Protein AF-A0A3B3ZE41-F1 (afdb_monomer)

Secondary structure (DSSP, 8-state):
-HHHHHHHHHHHHHHHHHHS--S--TTBPPPEE-SSTTEEEEEETTTTEEEEEEEEEEETTTEEEEEEEEEETTEEEEEEEEEESSSS--HHHHHHHHHHHHHTT--GGG---PPP-SS--EEEE---

Solvent-accessible surface area (backbone atoms only — not comparable to full-atom values): 7440 Å² total; per-residue (Å²): 126,70,68,60,55,54,53,52,51,51,52,51,52,54,51,51,64,74,64,60,64,95,57,84,61,90,55,46,57,75,70,38,80,52,96,50,87,59,32,33,40,34,48,33,62,84,76,61,30,41,33,47,35,30,55,78,45,72,45,92,89,49,34,37,35,36,43,27,44,36,38,43,97,89,44,76,46,68,34,48,34,45,37,31,72,42,50,64,69,52,69,68,57,52,50,51,50,51,52,54,38,46,77,67,71,44,57,74,91,65,68,53,83,67,76,65,75,85,75,54,31,65,27,64,35,75,83,135

Sequence (128 aa):
MENMLLRMLGVLLCALAACAEIAPAADFDLAKKTDTPGRFIFHSHVWNDDNDMRIVEVVYDNYALAHTIKTKNGVQLVLNKLYSRTTQASNDLQQKFRQFSLDTGVLAENILILPPNGKTNVFTLSYY

Organism: NCBI:txid409849

Radius of gyration: 15.44 Å; Cα contacts (8 Å, |Δi|>4): 192; chains: 1; bounding box: 42×33×39 Å

Structure (mmCIF, N/CA/C/O backbone):
data_AF-A0A3B3ZE41-F1
#
_entry.id   AF-A0A3B3ZE41-F1
#
loop_
_atom_site.group_PDB
_atom_site.id
_atom_site.type_symbol
_atom_site.label_atom_id
_atom_site.label_alt_id
_atom_site.label_comp_id
_atom_site.label_asym_id
_atom_site.label_entity_id
_atom_site.label_seq_id
_atom_site.pdbx_PDB_ins_code
_atom_site.Cartn_x
_atom_site.Cartn_y
_atom_site.Cartn_z
_atom_site.occupancy
_atom_site.B_iso_or_equiv
_atom_site.auth_seq_id
_atom_site.auth_comp_id
_atom_site.auth_asym_id
_atom_site.auth_atom_id
_atom_site.pdbx_PDB_model_num
ATOM 1 N N . MET A 1 1 ? 28.895 5.222 23.308 1.00 47.97 1 MET A N 1
ATOM 2 C CA . MET A 1 1 ? 27.922 6.324 23.505 1.00 47.97 1 MET A CA 1
ATOM 3 C C . MET A 1 1 ? 27.549 7.030 22.191 1.00 47.97 1 MET A C 1
ATOM 5 O O . MET A 1 1 ? 26.591 7.789 22.175 1.00 47.97 1 MET A O 1
ATOM 9 N N . GLU A 1 2 ? 28.221 6.721 21.074 1.00 55.03 2 GLU A N 1
ATOM 10 C CA . GLU A 1 2 ? 28.009 7.352 19.757 1.00 55.03 2 GLU A CA 1
ATOM 11 C C . GLU A 1 2 ? 26.771 6.826 18.990 1.00 55.03 2 GLU A C 1
ATOM 13 O O . GLU A 1 2 ? 26.148 7.571 18.239 1.00 55.03 2 GLU A O 1
ATOM 18 N N . ASN A 1 3 ? 26.308 5.596 19.261 1.00 55.88 3 ASN A N 1
ATOM 19 C C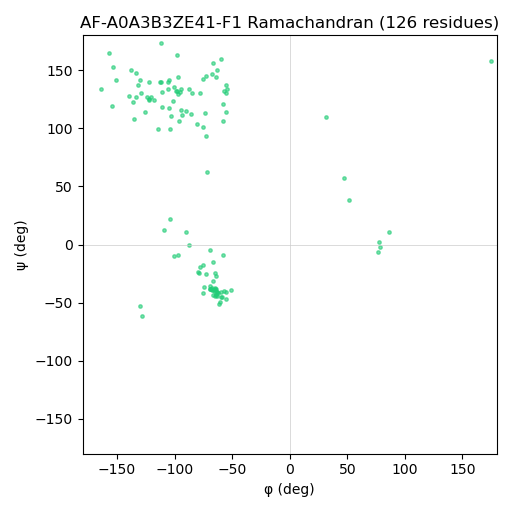A . ASN A 1 3 ? 25.132 5.012 18.585 1.00 55.88 3 ASN A CA 1
ATOM 20 C C . ASN A 1 3 ? 23.782 5.607 19.018 1.00 55.88 3 ASN A C 1
ATOM 22 O O . ASN A 1 3 ? 22.816 5.555 18.261 1.00 55.88 3 ASN A O 1
ATOM 26 N N . MET A 1 4 ? 23.675 6.156 20.232 1.00 56.12 4 MET A N 1
ATOM 27 C CA . MET A 1 4 ? 22.409 6.738 20.704 1.00 56.12 4 MET A CA 1
ATOM 28 C C . MET A 1 4 ? 22.123 8.087 20.047 1.00 56.12 4 MET A C 1
ATOM 30 O O . MET A 1 4 ? 20.973 8.363 19.714 1.00 56.12 4 MET A O 1
ATOM 34 N N . LEU A 1 5 ? 23.163 8.891 19.803 1.00 53.44 5 LEU A N 1
ATOM 35 C CA . LEU A 1 5 ? 23.029 10.164 19.097 1.00 53.44 5 LEU A CA 1
ATOM 36 C C . LEU A 1 5 ? 22.568 9.953 17.653 1.00 53.44 5 LEU A C 1
ATOM 38 O O . LEU A 1 5 ? 21.646 10.630 17.209 1.00 53.44 5 LEU A O 1
ATOM 42 N N . LEU A 1 6 ? 23.134 8.965 16.954 1.00 54.28 6 LEU A N 1
ATOM 43 C CA . LEU A 1 6 ? 22.749 8.653 15.576 1.00 54.28 6 LEU A CA 1
ATOM 44 C C . LEU A 1 6 ? 21.288 8.181 15.475 1.00 54.28 6 LEU A C 1
ATOM 46 O O . LEU A 1 6 ? 20.560 8.581 14.569 1.00 54.28 6 LEU A O 1
ATOM 50 N N . ARG A 1 7 ? 20.825 7.387 16.451 1.00 46.31 7 ARG A N 1
ATOM 51 C CA . ARG A 1 7 ? 19.423 6.942 16.528 1.00 46.31 7 ARG A CA 1
ATOM 52 C C . ARG A 1 7 ? 18.466 8.086 16.862 1.00 46.31 7 ARG A C 1
ATOM 54 O O 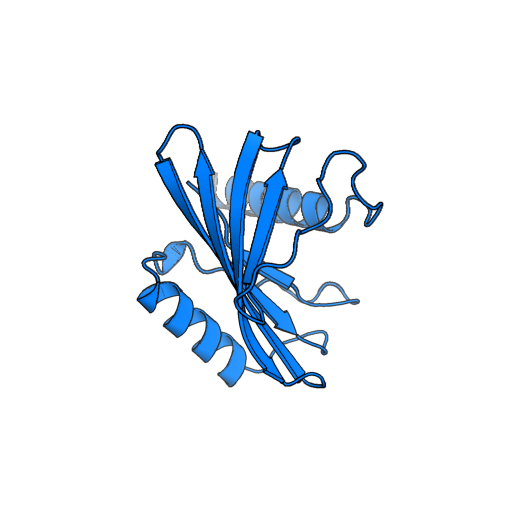. ARG A 1 7 ? 17.388 8.145 16.281 1.00 46.31 7 ARG A O 1
ATOM 61 N N . MET A 1 8 ? 18.856 9.012 17.739 1.00 55.78 8 MET A N 1
ATOM 62 C CA . MET A 1 8 ? 18.049 10.203 18.033 1.00 55.78 8 MET A CA 1
ATOM 63 C C . MET A 1 8 ? 17.974 11.159 16.838 1.00 55.78 8 MET A C 1
ATOM 65 O O . MET A 1 8 ? 16.898 11.674 16.551 1.00 55.78 8 MET A O 1
ATOM 69 N N . LEU A 1 9 ? 19.071 11.337 16.095 1.00 52.69 9 LEU A N 1
ATOM 70 C CA . LEU A 1 9 ? 19.086 12.132 14.863 1.00 52.69 9 LEU A CA 1
ATOM 71 C C . LEU A 1 9 ? 18.211 11.505 13.766 1.00 52.69 9 LEU A C 1
ATOM 73 O O . LEU A 1 9 ? 17.484 12.228 13.090 1.00 52.69 9 LEU A O 1
ATOM 77 N N . GLY A 1 10 ? 18.204 10.173 13.642 1.00 54.91 10 GLY A N 1
ATOM 78 C CA . GLY A 1 10 ? 17.308 9.460 12.725 1.00 54.91 10 GLY A CA 1
ATOM 79 C C . GLY A 1 10 ? 15.826 9.640 13.072 1.00 54.91 10 GLY A C 1
ATOM 80 O O . GLY A 1 10 ? 15.019 9.945 12.198 1.00 54.91 10 GLY A O 1
ATOM 81 N N . VAL A 1 11 ? 15.461 9.531 14.355 1.00 57.25 11 VAL A N 1
ATOM 82 C CA . VAL A 1 11 ? 14.078 9.762 14.820 1.00 57.25 11 VAL A CA 1
ATOM 83 C C . VAL A 1 11 ? 13.653 11.221 14.623 1.00 57.25 11 VAL A C 1
ATOM 85 O O . VAL A 1 11 ? 12.522 11.476 14.210 1.00 57.25 11 VAL A O 1
ATOM 88 N N . LEU A 1 12 ? 14.556 12.176 14.866 1.00 43.72 12 LEU A N 1
ATOM 89 C CA . LEU A 1 12 ? 14.295 13.603 14.676 1.00 43.72 12 LEU A CA 1
ATOM 90 C C . LEU A 1 12 ? 14.097 13.953 13.190 1.00 43.72 12 LEU A C 1
ATOM 92 O O . LEU A 1 12 ? 13.188 14.711 12.861 1.00 43.72 12 LEU A O 1
ATOM 96 N N . LEU A 1 13 ? 14.877 13.347 12.287 1.00 48.56 13 LEU A N 1
ATOM 97 C CA . LEU A 1 13 ? 14.705 13.507 10.839 1.00 48.56 13 LEU A CA 1
ATOM 98 C C . LEU A 1 13 ? 13.364 12.922 10.359 1.00 48.56 13 LEU A C 1
ATOM 100 O O . LEU A 1 13 ? 12.660 13.556 9.574 1.00 48.56 13 LEU A O 1
ATOM 104 N N . CYS A 1 14 ? 12.961 11.761 10.888 1.00 47.06 14 CYS A N 1
ATOM 105 C CA . CYS A 1 14 ? 11.657 11.152 10.604 1.00 47.06 14 CYS A CA 1
ATOM 106 C C . CYS A 1 14 ? 10.482 12.001 11.117 1.00 47.06 14 CYS A C 1
ATOM 108 O O . CYS A 1 14 ? 9.455 12.101 10.446 1.00 47.06 14 CYS A O 1
ATOM 110 N N . ALA A 1 15 ? 10.626 12.635 12.285 1.00 46.62 15 ALA A N 1
ATOM 111 C CA . ALA A 1 15 ? 9.615 13.537 12.833 1.00 46.62 15 ALA A CA 1
ATOM 112 C C . ALA A 1 15 ? 9.494 14.832 12.013 1.00 46.62 15 ALA A C 1
ATOM 114 O O . ALA A 1 15 ? 8.385 15.297 11.767 1.00 46.62 15 ALA A O 1
ATOM 115 N N . LEU A 1 16 ? 10.611 15.382 11.527 1.00 47.22 16 LEU A N 1
ATOM 116 C CA . LEU A 1 16 ? 10.608 16.560 10.655 1.00 47.22 16 LEU A CA 1
ATOM 117 C C . LEU A 1 16 ? 9.981 16.259 9.282 1.00 47.22 16 LEU A C 1
ATOM 119 O O . LEU A 1 16 ? 9.209 17.075 8.786 1.00 47.22 16 LEU A O 1
ATOM 123 N N . ALA A 1 17 ? 10.208 15.067 8.717 1.00 54.75 17 ALA A N 1
ATOM 124 C CA . ALA A 1 17 ? 9.532 14.621 7.494 1.00 54.75 17 ALA A CA 1
ATOM 125 C C . ALA A 1 17 ? 8.017 14.407 7.685 1.00 54.75 17 ALA A C 1
ATOM 127 O O . ALA A 1 17 ? 7.242 14.631 6.760 1.00 54.75 17 ALA A O 1
ATOM 128 N N . ALA A 1 18 ? 7.580 14.004 8.884 1.00 47.41 18 ALA A N 1
ATOM 129 C CA . ALA A 1 18 ? 6.162 13.862 9.218 1.00 47.41 18 ALA A CA 1
ATOM 130 C C . ALA A 1 18 ? 5.464 15.204 9.527 1.00 47.41 18 ALA A C 1
ATOM 132 O O . ALA A 1 18 ? 4.235 15.273 9.477 1.00 47.41 18 ALA A O 1
ATOM 133 N N . CYS A 1 19 ? 6.230 16.254 9.848 1.00 40.12 19 CYS A N 1
ATOM 134 C CA . CYS A 1 19 ? 5.730 17.592 10.183 1.00 40.12 19 CYS A CA 1
ATOM 135 C C . CYS A 1 19 ? 5.817 18.603 9.028 1.00 40.12 19 CYS A C 1
ATOM 137 O O . CYS A 1 19 ? 5.236 19.682 9.140 1.00 40.12 19 CYS A O 1
ATOM 139 N N . ALA A 1 20 ? 6.497 18.276 7.925 1.00 40.28 20 ALA A N 1
ATOM 140 C CA . ALA A 1 20 ? 6.446 19.068 6.703 1.00 40.28 20 ALA A CA 1
ATOM 141 C C . ALA A 1 20 ? 5.074 18.876 6.031 1.00 40.28 20 ALA A C 1
ATOM 143 O O . ALA A 1 20 ? 4.834 17.897 5.337 1.00 40.28 20 ALA A O 1
ATOM 144 N N . GLU A 1 21 ? 4.160 19.786 6.362 1.00 43.97 21 GLU A N 1
ATOM 145 C CA . GLU A 1 21 ? 3.041 20.273 5.551 1.00 43.97 21 GLU A CA 1
ATOM 146 C C . GLU A 1 21 ? 2.414 19.275 4.560 1.00 43.97 21 GLU A C 1
ATOM 148 O O . GLU A 1 21 ? 2.929 19.014 3.477 1.00 43.97 21 GLU A O 1
ATOM 153 N N . ILE A 1 22 ? 1.186 18.838 4.863 1.00 48.91 22 ILE A N 1
ATOM 154 C CA . ILE A 1 22 ? 0.239 18.344 3.850 1.00 48.91 22 ILE A CA 1
ATOM 155 C C . ILE A 1 22 ? -0.257 19.561 3.045 1.00 48.91 22 ILE A C 1
ATOM 157 O O . ILE A 1 22 ? -1.430 19.923 3.077 1.00 48.91 22 ILE A O 1
ATOM 161 N N . ALA A 1 23 ? 0.651 20.246 2.357 1.00 41.47 23 ALA A N 1
ATOM 162 C CA . ALA A 1 23 ? 0.304 20.869 1.096 1.00 41.47 23 ALA A CA 1
ATOM 163 C C . ALA A 1 23 ? 0.224 19.724 0.072 1.00 41.47 23 ALA A C 1
ATOM 165 O O . ALA A 1 23 ? 1.020 18.783 0.162 1.00 41.47 23 ALA A O 1
ATOM 166 N N . PRO A 1 24 ? -0.714 19.726 -0.891 1.00 42.62 24 PRO A N 1
ATOM 167 C CA . PRO A 1 24 ? -0.543 18.881 -2.060 1.00 42.62 24 PRO A CA 1
ATOM 168 C C . PRO A 1 24 ? 0.783 19.316 -2.674 1.00 42.62 24 PRO A C 1
ATOM 170 O O . PRO A 1 24 ? 0.894 20.434 -3.172 1.00 42.62 24 PRO A O 1
ATOM 173 N N . ALA A 1 25 ? 1.816 18.492 -2.521 1.00 46.91 25 ALA A N 1
ATOM 174 C CA . ALA A 1 25 ? 3.107 18.788 -3.096 1.00 46.91 25 ALA A CA 1
ATOM 175 C C . ALA A 1 25 ? 2.863 18.994 -4.593 1.00 46.91 25 ALA A C 1
ATOM 177 O O . ALA A 1 25 ? 2.421 18.077 -5.285 1.00 46.91 25 ALA A O 1
ATOM 178 N N . ALA A 1 26 ? 3.075 20.228 -5.057 1.00 43.31 26 ALA A N 1
ATOM 179 C CA . ALA A 1 26 ? 2.856 20.642 -6.441 1.00 43.31 26 ALA A CA 1
ATOM 180 C C . ALA A 1 26 ? 3.688 19.808 -7.442 1.00 43.31 26 ALA A C 1
ATOM 182 O O . ALA A 1 26 ? 3.443 19.858 -8.641 1.00 43.31 26 ALA A O 1
ATOM 183 N N . ASP A 1 27 ? 4.606 18.992 -6.916 1.00 46.88 27 ASP A N 1
ATOM 184 C CA . ASP A 1 27 ? 5.563 18.136 -7.607 1.00 46.88 27 ASP A CA 1
ATOM 185 C C . ASP A 1 27 ? 5.177 16.638 -7.598 1.00 46.88 27 ASP A C 1
ATOM 187 O O . ASP A 1 27 ? 6.032 15.760 -7.743 1.00 46.88 27 ASP A O 1
ATOM 191 N N . PHE A 1 28 ? 3.899 16.300 -7.408 1.00 50.06 28 PHE A N 1
ATOM 192 C CA . PHE A 1 28 ? 3.390 14.945 -7.652 1.00 50.06 28 PHE A CA 1
ATOM 193 C C . PHE A 1 28 ? 2.298 14.984 -8.711 1.00 50.06 28 PHE A C 1
ATOM 195 O O . PHE A 1 28 ? 1.294 15.681 -8.555 1.00 50.06 28 PHE A O 1
ATOM 202 N N . ASP A 1 29 ? 2.454 14.168 -9.755 1.00 68.88 29 ASP A N 1
ATOM 203 C CA . ASP A 1 29 ? 1.320 13.847 -10.611 1.00 68.88 29 ASP A CA 1
ATOM 204 C C . ASP A 1 29 ? 0.221 13.233 -9.734 1.00 68.88 29 ASP A C 1
ATOM 206 O O . ASP A 1 29 ? 0.473 12.318 -8.941 1.00 68.88 29 ASP A O 1
ATOM 210 N N . LEU A 1 30 ? -1.016 13.717 -9.880 1.00 78.12 30 LEU A N 1
ATOM 211 C CA . LEU A 1 30 ? -2.164 13.064 -9.257 1.00 78.12 30 LEU A CA 1
ATOM 212 C C . LEU A 1 30 ? -2.193 11.592 -9.680 1.00 78.12 30 LEU A C 1
ATOM 214 O O . LEU A 1 30 ? -2.061 11.271 -10.865 1.00 78.12 30 LEU A O 1
ATOM 218 N N . ALA A 1 31 ? -2.393 10.701 -8.708 1.00 86.94 31 ALA A N 1
ATOM 219 C CA . ALA A 1 31 ? -2.407 9.269 -8.960 1.00 86.94 31 ALA A CA 1
ATOM 220 C C . ALA A 1 31 ? -3.473 8.895 -9.999 1.00 86.94 31 ALA A C 1
ATOM 222 O O . ALA A 1 31 ? -4.668 9.147 -9.816 1.00 86.94 31 ALA A O 1
ATOM 223 N N . LYS A 1 32 ? -3.034 8.279 -11.100 1.00 92.56 32 LYS A N 1
ATOM 224 C CA . LYS A 1 32 ? -3.897 7.873 -12.209 1.00 92.56 32 LYS A CA 1
ATOM 225 C C . LYS A 1 32 ? -4.496 6.511 -11.897 1.00 92.56 32 LYS A C 1
ATOM 227 O O . LYS A 1 32 ? -3.782 5.577 -11.529 1.00 92.56 32 LYS A O 1
ATOM 232 N N . LYS A 1 33 ? -5.817 6.398 -12.044 1.00 93.44 33 LYS A N 1
ATOM 233 C CA . LYS A 1 33 ? -6.515 5.110 -11.969 1.00 93.44 33 LYS A CA 1
ATOM 234 C C . LYS A 1 33 ? -6.044 4.207 -13.105 1.00 93.44 33 LYS A C 1
ATOM 236 O O . LYS A 1 33 ? -5.706 4.687 -14.184 1.00 93.44 33 LYS A O 1
ATOM 241 N N . THR A 1 34 ? -6.069 2.908 -12.853 1.00 95.38 34 THR A N 1
ATOM 242 C CA . THR A 1 34 ? -5.886 1.883 -13.883 1.00 95.38 34 THR A CA 1
ATOM 243 C C . THR A 1 34 ? -7.191 1.118 -14.086 1.00 95.38 34 THR A C 1
ATOM 245 O O . THR A 1 34 ? -8.134 1.283 -13.310 1.00 95.38 34 THR A O 1
ATOM 248 N N . ASP A 1 35 ? -7.230 0.236 -15.083 1.00 97.12 35 ASP A N 1
ATOM 249 C CA . ASP A 1 35 ? -8.368 -0.669 -15.298 1.00 97.12 35 ASP A CA 1
ATOM 250 C C . ASP A 1 35 ? -8.525 -1.702 -14.171 1.00 97.12 35 ASP A C 1
ATOM 252 O O . ASP A 1 35 ? -9.563 -2.344 -14.046 1.00 97.12 35 ASP A O 1
ATOM 256 N N . THR A 1 36 ? -7.500 -1.869 -13.329 1.00 95.56 36 THR A N 1
ATOM 257 C CA . THR A 1 36 ? -7.560 -2.710 -12.131 1.00 95.56 36 THR A CA 1
ATOM 258 C C . THR A 1 36 ? -8.024 -1.870 -10.933 1.00 95.56 36 THR A C 1
ATOM 260 O O . THR A 1 36 ? -7.293 -0.968 -10.504 1.00 95.56 36 THR A O 1
ATOM 263 N N . PRO A 1 37 ? -9.204 -2.149 -10.342 1.00 94.50 37 PRO A N 1
ATOM 264 C CA . PRO A 1 37 ? -9.668 -1.442 -9.153 1.00 94.50 37 PRO A CA 1
ATOM 265 C C . PRO A 1 37 ? -8.654 -1.521 -8.008 1.00 94.50 37 PRO A C 1
ATOM 267 O O . PRO A 1 37 ? -8.063 -2.566 -7.754 1.00 94.50 37 PRO A O 1
ATOM 270 N N . GLY A 1 38 ? -8.443 -0.400 -7.317 1.00 91.44 38 GLY A N 1
ATOM 271 C CA . GLY A 1 38 ? -7.482 -0.316 -6.213 1.00 91.44 38 GLY A CA 1
ATOM 272 C C . GLY A 1 38 ? -6.015 -0.196 -6.640 1.00 91.44 38 GLY A C 1
ATOM 273 O O . GLY A 1 38 ? -5.166 -0.022 -5.768 1.00 91.44 38 GLY A O 1
ATOM 274 N N . ARG A 1 39 ? -5.706 -0.227 -7.944 1.00 97.00 39 ARG A N 1
ATOM 275 C CA . ARG A 1 39 ? -4.362 0.020 -8.480 1.00 97.00 39 ARG A CA 1
ATOM 276 C C . ARG A 1 39 ? -4.267 1.396 -9.131 1.00 97.00 39 ARG A C 1
ATOM 278 O O . ARG A 1 39 ? -5.108 1.781 -9.949 1.00 97.00 39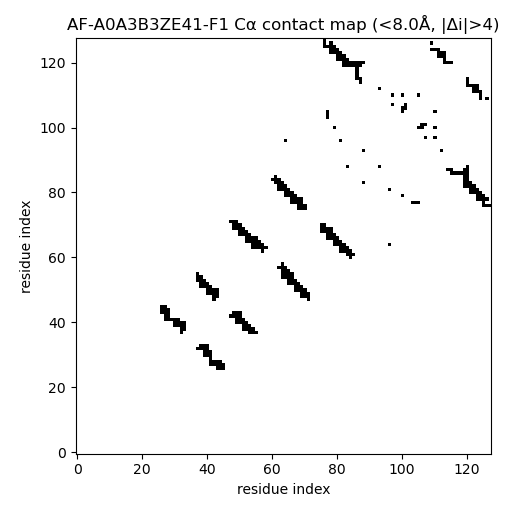 ARG A O 1
ATOM 285 N N . PHE A 1 40 ? -3.193 2.096 -8.798 1.00 95.50 40 PHE A N 1
ATOM 286 C CA . PHE A 1 40 ? -2.892 3.446 -9.238 1.00 95.50 40 PHE A CA 1
ATOM 287 C C . PHE A 1 40 ? -1.443 3.545 -9.698 1.00 95.50 40 PHE A C 1
ATOM 289 O O . PHE A 1 40 ? -0.566 2.893 -9.136 1.00 95.50 40 PHE A O 1
ATOM 296 N N . ILE A 1 41 ? -1.195 4.404 -10.681 1.00 95.62 41 ILE A N 1
ATOM 297 C CA . ILE A 1 41 ? 0.155 4.723 -11.144 1.00 95.62 41 ILE A CA 1
ATOM 298 C C . ILE A 1 41 ? 0.423 6.220 -11.017 1.00 95.62 41 ILE A C 1
ATOM 300 O O . ILE A 1 41 ? -0.462 7.036 -11.285 1.00 95.62 41 ILE A O 1
ATOM 304 N N . PHE A 1 42 ? 1.629 6.589 -10.598 1.00 92.81 42 PHE A N 1
ATOM 305 C CA . PHE A 1 42 ? 2.058 7.987 -10.552 1.00 92.81 42 PHE A CA 1
ATOM 306 C C . PHE A 1 42 ? 3.571 8.123 -10.671 1.00 92.81 42 PHE A C 1
ATOM 308 O O . PHE A 1 42 ? 4.319 7.237 -10.261 1.00 92.81 42 PHE A O 1
ATOM 315 N N . HIS A 1 43 ? 4.003 9.262 -11.200 1.00 92.00 43 HIS A N 1
ATOM 316 C CA . HIS A 1 43 ? 5.399 9.668 -11.189 1.00 92.00 43 HIS A CA 1
ATOM 317 C C . HIS A 1 43 ? 5.634 10.633 -10.023 1.00 92.00 43 HIS A C 1
ATOM 319 O O . HIS A 1 43 ? 4.860 11.574 -9.821 1.00 92.00 43 HIS A O 1
ATOM 325 N N . SER A 1 44 ? 6.682 10.399 -9.237 1.00 86.69 44 SER A N 1
ATOM 326 C CA . SER A 1 44 ? 7.132 11.360 -8.233 1.00 86.69 44 SER A CA 1
ATOM 327 C C . SER A 1 44 ? 8.220 12.241 -8.829 1.00 86.69 44 SER A C 1
ATOM 329 O O . SER A 1 44 ? 9.331 11.760 -9.024 1.00 86.69 44 SER A O 1
ATOM 331 N N . HIS A 1 45 ? 7.948 13.532 -9.045 1.00 86.06 45 HIS A N 1
ATOM 332 C CA . HIS A 1 45 ? 8.974 14.453 -9.559 1.00 86.06 45 HIS A CA 1
ATOM 333 C C . HIS A 1 45 ? 10.073 14.704 -8.518 1.00 86.06 45 HIS A C 1
ATOM 335 O O . HIS A 1 45 ? 11.250 14.752 -8.862 1.00 86.06 45 HIS A O 1
ATOM 341 N N . VAL A 1 46 ? 9.707 14.759 -7.230 1.00 84.62 46 VAL A N 1
ATOM 342 C CA . VAL A 1 46 ? 10.657 14.919 -6.108 1.00 84.62 46 VAL A CA 1
ATOM 343 C C . VAL A 1 46 ? 11.688 13.788 -6.063 1.00 84.62 46 VAL A C 1
ATOM 345 O O . VAL A 1 46 ? 12.879 14.033 -5.874 1.00 84.62 46 VAL A O 1
ATOM 348 N N . TRP A 1 47 ? 11.245 12.538 -6.226 1.00 84.12 47 TRP A N 1
ATOM 349 C CA . TRP A 1 47 ? 12.126 11.369 -6.135 1.00 84.12 47 TRP A CA 1
ATOM 350 C C . TRP A 1 47 ? 12.610 10.863 -7.498 1.00 84.12 47 TRP A C 1
ATOM 352 O O . TRP A 1 47 ? 13.537 10.045 -7.543 1.00 84.12 47 TRP A O 1
ATOM 362 N N . ASN A 1 48 ? 12.043 11.393 -8.585 1.00 89.50 48 ASN A N 1
ATOM 363 C CA . ASN A 1 48 ? 12.214 10.953 -9.966 1.00 89.50 48 ASN A CA 1
ATOM 364 C C . ASN A 1 48 ? 12.073 9.426 -10.089 1.00 89.50 48 ASN A C 1
ATOM 366 O O . ASN A 1 48 ? 13.018 8.731 -10.471 1.00 89.50 48 ASN A O 1
ATOM 370 N N . ASP A 1 49 ? 10.925 8.905 -9.649 1.00 91.75 49 ASP A N 1
ATOM 371 C CA . ASP A 1 49 ? 10.586 7.485 -9.715 1.00 91.75 49 ASP A CA 1
ATOM 372 C C . ASP A 1 49 ? 9.135 7.243 -10.142 1.00 91.75 49 ASP A C 1
ATOM 374 O O . ASP A 1 49 ? 8.233 8.046 -9.887 1.00 91.75 49 ASP A O 1
ATOM 378 N N . ASP A 1 50 ? 8.922 6.107 -10.802 1.00 94.81 50 ASP A N 1
ATOM 379 C CA . ASP A 1 50 ? 7.605 5.636 -11.213 1.00 94.81 50 ASP A CA 1
ATOM 380 C C . ASP A 1 50 ? 7.043 4.688 -10.158 1.00 94.81 50 ASP A C 1
ATOM 382 O O . ASP A 1 50 ? 7.732 3.794 -9.671 1.00 94.81 50 ASP A O 1
ATOM 386 N N . ASN A 1 51 ? 5.780 4.869 -9.794 1.00 94.56 51 ASN A N 1
ATOM 387 C CA . ASN A 1 51 ? 5.156 4.164 -8.683 1.00 94.56 51 ASN A CA 1
ATOM 388 C C . ASN A 1 51 ? 3.927 3.392 -9.173 1.00 94.56 51 ASN A C 1
ATOM 390 O O . ASN A 1 51 ? 3.005 3.991 -9.724 1.00 94.56 51 ASN A O 1
ATOM 394 N N . ASP A 1 52 ? 3.884 2.083 -8.919 1.00 96.56 52 ASP A N 1
ATOM 395 C CA . ASP A 1 52 ? 2.693 1.228 -9.038 1.00 96.56 52 ASP A CA 1
ATOM 396 C C . ASP A 1 52 ? 2.175 0.947 -7.626 1.00 96.56 52 ASP A C 1
ATOM 398 O O . ASP A 1 52 ? 2.742 0.127 -6.904 1.00 96.56 52 ASP A O 1
ATOM 402 N N . MET A 1 53 ? 1.142 1.679 -7.208 1.00 96.38 53 MET A N 1
ATOM 403 C CA . MET A 1 53 ? 0.532 1.572 -5.884 1.00 96.38 53 MET A CA 1
ATOM 404 C C . MET A 1 53 ? -0.744 0.741 -5.943 1.00 96.38 53 MET A C 1
ATOM 406 O O . MET A 1 53 ? -1.617 0.964 -6.780 1.00 96.38 53 MET A O 1
ATOM 410 N N . ARG A 1 54 ? -0.899 -0.168 -4.984 1.00 97.19 54 ARG A N 1
ATOM 411 C CA . ARG A 1 54 ? -2.048 -1.062 -4.857 1.00 97.19 54 ARG A CA 1
ATOM 412 C C . ARG A 1 54 ? -2.609 -0.992 -3.451 1.00 97.19 54 ARG A C 1
ATOM 414 O O . ARG A 1 54 ? -1.871 -1.146 -2.482 1.00 97.19 54 ARG A O 1
ATOM 421 N N . ILE A 1 55 ? -3.918 -0.802 -3.343 1.00 96.50 55 ILE A N 1
ATOM 422 C CA . ILE A 1 55 ? -4.653 -1.024 -2.100 1.00 96.50 55 ILE A CA 1
ATOM 423 C C . ILE A 1 55 ? -4.898 -2.525 -1.989 1.00 96.50 55 ILE A C 1
ATOM 425 O O . ILE A 1 55 ? -5.723 -3.081 -2.708 1.00 96.50 55 ILE A O 1
ATOM 429 N N . VAL A 1 56 ? -4.127 -3.174 -1.122 1.00 96.19 56 VAL A N 1
ATOM 430 C CA . VAL A 1 56 ? -4.151 -4.627 -0.914 1.00 96.19 56 VAL A CA 1
ATOM 431 C C . VAL A 1 56 ? -5.384 -5.024 -0.118 1.00 96.19 56 VAL A C 1
ATOM 433 O O . VAL A 1 56 ? -6.050 -6.006 -0.427 1.00 96.19 56 VAL A O 1
ATOM 436 N N . GLU A 1 57 ? -5.698 -4.237 0.905 1.00 95.62 57 GLU A N 1
ATOM 437 C CA . GLU A 1 57 ? -6.861 -4.446 1.750 1.00 95.62 57 GLU A CA 1
ATOM 438 C C . GLU A 1 57 ? -7.329 -3.102 2.294 1.00 95.62 57 GLU A C 1
ATOM 440 O O . GLU A 1 57 ? -6.522 -2.236 2.646 1.00 95.62 57 GLU A O 1
ATOM 445 N N . VAL A 1 58 ? -8.642 -2.927 2.376 1.00 95.06 58 VAL A N 1
ATOM 446 C CA . VAL A 1 58 ? -9.245 -1.764 3.011 1.00 95.06 58 VAL A CA 1
ATOM 447 C C . VAL A 1 58 ? -10.461 -2.195 3.809 1.00 95.06 58 VAL A C 1
ATOM 449 O O . VAL A 1 58 ? -11.373 -2.841 3.303 1.00 95.06 58 VAL A O 1
ATOM 452 N N . VAL A 1 59 ? -10.473 -1.790 5.071 1.00 94.62 59 VAL A N 1
ATOM 453 C CA . VAL A 1 59 ? -11.656 -1.774 5.920 1.00 94.62 59 VAL A CA 1
ATOM 454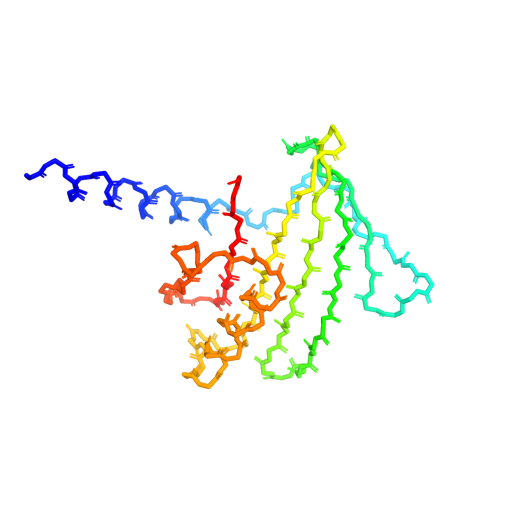 C C . VAL A 1 59 ? -11.898 -0.302 6.205 1.00 94.62 59 VAL A C 1
ATOM 456 O O . VAL A 1 59 ? -11.193 0.285 7.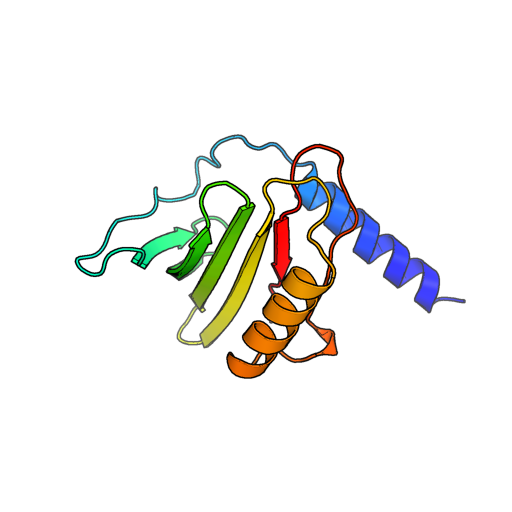020 1.00 94.62 59 VAL A O 1
ATOM 459 N N . TYR A 1 60 ? -12.825 0.318 5.471 1.00 88.62 60 TYR A N 1
ATOM 460 C CA . TYR A 1 60 ? -12.923 1.781 5.345 1.00 88.62 60 TYR A CA 1
ATOM 461 C C . TYR A 1 60 ? -12.932 2.537 6.683 1.00 88.62 60 TYR A C 1
ATOM 463 O O . TYR A 1 60 ? -12.253 3.566 6.798 1.00 88.62 60 TYR A O 1
ATOM 471 N N . ASP A 1 61 ? -13.612 1.981 7.687 1.00 90.38 61 ASP A N 1
ATOM 472 C CA . ASP A 1 61 ? -13.755 2.558 9.030 1.00 90.38 61 ASP A CA 1
ATOM 473 C C . ASP A 1 61 ? -12.625 2.176 10.002 1.00 90.38 61 ASP A C 1
ATOM 475 O O . ASP A 1 61 ? -12.614 2.620 11.146 1.00 90.38 61 ASP A O 1
ATOM 479 N N . ASN A 1 62 ? -11.648 1.376 9.565 1.00 88.62 62 ASN A N 1
ATOM 480 C CA . ASN A 1 62 ? -10.580 0.857 10.419 1.00 88.62 62 ASN A CA 1
ATOM 481 C C . ASN A 1 62 ? -9.177 1.101 9.844 1.00 88.62 62 ASN A C 1
ATOM 483 O O . ASN A 1 62 ? -8.380 1.812 10.457 1.00 88.62 62 ASN A O 1
ATOM 487 N N . TYR A 1 63 ? -8.859 0.558 8.666 1.00 91.44 63 TYR A N 1
ATOM 488 C CA . TYR A 1 63 ? -7.523 0.690 8.085 1.00 91.44 63 TYR A CA 1
ATOM 489 C C . TYR A 1 63 ? -7.484 0.524 6.564 1.00 91.44 63 TYR A C 1
ATOM 491 O O . TYR A 1 63 ? -8.402 -0.011 5.945 1.00 91.44 63 TYR A O 1
ATOM 499 N N . ALA A 1 64 ? -6.366 0.936 5.968 1.00 94.12 64 ALA A N 1
ATOM 500 C CA . ALA A 1 64 ? -5.986 0.576 4.607 1.00 94.12 64 ALA A CA 1
ATOM 501 C C . ALA A 1 64 ? -4.533 0.095 4.573 1.00 94.12 64 ALA A C 1
ATOM 503 O O . ALA A 1 64 ? -3.662 0.698 5.201 1.00 94.12 64 ALA A O 1
ATOM 504 N N . LEU A 1 65 ? -4.274 -0.975 3.827 1.00 95.56 65 LEU A N 1
ATOM 505 C CA . LEU A 1 65 ? -2.944 -1.510 3.567 1.00 95.56 65 LEU A CA 1
ATOM 506 C C . LEU A 1 65 ? -2.596 -1.274 2.098 1.00 95.56 65 LEU A C 1
ATOM 508 O O . LEU A 1 65 ? -3.282 -1.767 1.201 1.00 95.56 65 LEU A O 1
ATOM 512 N N . ALA A 1 66 ? -1.537 -0.509 1.860 1.00 95.69 66 ALA A N 1
ATOM 513 C CA . ALA A 1 66 ? -1.041 -0.185 0.534 1.00 95.69 66 ALA A CA 1
ATOM 514 C C . ALA A 1 66 ? 0.328 -0.827 0.289 1.00 95.69 66 ALA A C 1
ATOM 516 O O . ALA A 1 66 ? 1.188 -0.827 1.170 1.00 95.69 66 ALA A O 1
ATOM 517 N N . HIS A 1 67 ? 0.521 -1.327 -0.926 1.00 95.81 67 HIS A N 1
ATOM 518 C CA . HIS A 1 67 ? 1.778 -1.855 -1.440 1.00 95.81 67 HIS A CA 1
ATOM 519 C C . HIS A 1 67 ? 2.160 -1.078 -2.690 1.00 95.81 67 HIS A C 1
ATOM 521 O O . HIS A 1 67 ? 1.373 -1.006 -3.634 1.00 95.81 67 HIS A O 1
ATOM 527 N N . THR A 1 68 ? 3.355 -0.506 -2.698 1.00 95.38 68 THR A N 1
ATOM 528 C CA . THR A 1 68 ? 3.855 0.285 -3.815 1.00 95.38 68 THR A CA 1
ATOM 529 C C . THR A 1 68 ? 5.174 -0.281 -4.300 1.00 95.38 68 THR A C 1
ATOM 531 O O . THR A 1 68 ? 6.119 -0.404 -3.524 1.00 95.38 68 THR A O 1
ATOM 534 N N . ILE A 1 69 ? 5.255 -0.560 -5.597 1.00 95.44 69 ILE A N 1
ATOM 535 C CA . ILE A 1 69 ? 6.517 -0.840 -6.278 1.00 95.44 69 ILE A CA 1
ATOM 536 C C . ILE A 1 69 ? 6.998 0.474 -6.881 1.00 95.44 69 ILE A C 1
ATOM 538 O O . ILE A 1 69 ? 6.334 1.046 -7.747 1.00 95.44 69 ILE A O 1
ATOM 542 N N . LYS A 1 70 ? 8.140 0.962 -6.404 1.00 93.56 70 LYS A N 1
ATOM 543 C CA . LYS A 1 70 ? 8.815 2.154 -6.916 1.00 93.56 70 LYS A CA 1
ATOM 544 C C . LYS A 1 70 ? 9.901 1.711 -7.884 1.00 93.56 70 LYS A C 1
ATOM 546 O O . LYS A 1 70 ? 10.705 0.858 -7.528 1.00 93.56 70 LYS A O 1
ATOM 551 N N . THR A 1 71 ? 9.943 2.278 -9.079 1.00 95.50 71 THR A N 1
ATOM 552 C CA . THR A 1 71 ? 10.949 1.972 -10.098 1.00 95.50 71 THR A CA 1
ATOM 553 C C . THR A 1 71 ? 11.753 3.222 -10.410 1.00 95.50 71 THR A C 1
ATOM 555 O O . THR A 1 71 ? 11.194 4.245 -10.797 1.00 95.50 71 THR A O 1
ATOM 558 N N . LYS A 1 72 ? 13.076 3.134 -10.273 1.00 92.50 72 LYS A N 1
ATOM 559 C CA . LYS A 1 72 ? 14.010 4.203 -10.632 1.00 92.50 72 LYS A CA 1
ATOM 560 C C . LYS A 1 72 ? 15.195 3.616 -11.375 1.00 92.50 72 LYS A C 1
ATOM 562 O O . LYS A 1 72 ? 15.879 2.744 -10.850 1.00 92.50 72 LYS A O 1
ATOM 567 N N . ASN A 1 73 ? 15.446 4.091 -12.595 1.00 93.06 73 ASN A N 1
ATOM 568 C CA . ASN A 1 73 ? 16.538 3.602 -13.447 1.00 93.06 73 ASN A CA 1
ATOM 569 C C . ASN A 1 73 ? 16.545 2.064 -13.598 1.00 93.06 73 ASN A C 1
ATOM 571 O O . ASN A 1 73 ? 17.598 1.434 -13.565 1.00 93.06 73 ASN A O 1
ATOM 575 N N . GLY A 1 74 ? 15.360 1.453 -13.701 1.00 91.00 74 GLY A N 1
ATOM 576 C CA . GLY A 1 74 ? 15.192 -0.003 -13.791 1.00 91.00 74 GLY A CA 1
ATOM 577 C C . GLY A 1 74 ? 15.352 -0.771 -12.472 1.00 91.00 74 GLY A C 1
ATOM 578 O O . GLY A 1 74 ? 15.066 -1.964 -12.440 1.00 91.00 74 GLY A O 1
ATOM 579 N N . VAL A 1 75 ? 15.751 -0.114 -11.380 1.00 91.81 75 VAL A N 1
ATOM 580 C CA . VAL A 1 75 ? 15.820 -0.708 -10.038 1.00 91.81 75 VAL A CA 1
ATOM 581 C C . VAL A 1 75 ? 14.468 -0.565 -9.351 1.00 91.81 75 VAL A C 1
ATOM 583 O O . VAL A 1 75 ? 13.871 0.514 -9.377 1.00 91.81 75 VAL A O 1
ATOM 586 N N . GLN A 1 76 ? 13.991 -1.646 -8.734 1.00 92.31 76 GLN A N 1
ATOM 587 C CA . GLN A 1 76 ? 12.719 -1.677 -8.017 1.00 92.31 76 GLN A CA 1
ATOM 588 C C . GLN A 1 76 ? 12.917 -1.669 -6.504 1.00 92.31 76 GLN A C 1
ATOM 590 O O . GLN A 1 76 ? 13.801 -2.341 -5.980 1.00 92.31 76 GLN A O 1
ATOM 595 N N . LEU A 1 77 ? 12.046 -0.940 -5.813 1.00 90.12 77 LEU A N 1
ATOM 596 C CA . LEU A 1 77 ? 11.945 -0.900 -4.361 1.00 90.12 77 LEU A CA 1
ATOM 597 C C . LEU A 1 77 ? 10.493 -1.114 -3.936 1.00 90.12 77 LEU A C 1
ATOM 599 O O . LEU A 1 77 ? 9.569 -0.592 -4.560 1.00 90.12 77 LEU A O 1
ATOM 603 N N . VAL A 1 78 ? 10.297 -1.848 -2.844 1.00 92.44 78 VAL A N 1
ATOM 604 C CA . VAL A 1 78 ? 8.985 -2.056 -2.228 1.00 92.44 78 VAL A CA 1
ATOM 605 C C . VAL A 1 78 ? 8.771 -1.054 -1.098 1.00 92.44 78 VAL A C 1
ATOM 607 O O . VAL A 1 78 ? 9.617 -0.883 -0.224 1.00 92.44 78 VAL A O 1
ATOM 610 N N . LEU A 1 79 ? 7.608 -0.410 -1.113 1.00 92.06 79 LEU A N 1
ATOM 611 C CA . LEU A 1 79 ? 7.124 0.485 -0.071 1.00 92.06 79 LEU A CA 1
ATOM 612 C C . LEU A 1 79 ? 5.748 0.009 0.385 1.00 92.06 79 LEU A C 1
ATOM 614 O O . LEU A 1 79 ? 4.774 0.101 -0.361 1.00 92.06 79 LEU A O 1
ATOM 618 N N . ASN A 1 80 ? 5.656 -0.438 1.634 1.00 94.81 80 ASN A N 1
ATOM 619 C CA . ASN A 1 80 ? 4.386 -0.815 2.243 1.00 94.81 80 ASN A CA 1
ATOM 620 C C . ASN A 1 80 ? 3.937 0.246 3.238 1.00 94.81 80 ASN A C 1
ATOM 622 O O . ASN A 1 80 ? 4.744 0.779 4.008 1.00 94.81 80 ASN A O 1
ATOM 626 N N . LYS A 1 81 ? 2.634 0.535 3.240 1.00 93.25 81 LYS A N 1
ATOM 627 C CA . LYS A 1 81 ? 2.030 1.470 4.186 1.00 93.25 81 LYS A CA 1
ATOM 628 C C . LYS A 1 81 ? 0.759 0.918 4.805 1.00 93.25 81 LYS A C 1
ATOM 630 O O . LYS A 1 81 ? -0.168 0.555 4.088 1.00 93.25 81 LYS A O 1
ATOM 635 N N . LEU A 1 82 ? 0.695 0.925 6.134 1.00 92.50 82 LEU A N 1
ATOM 636 C CA . LEU A 1 82 ? -0.548 0.724 6.877 1.00 92.50 82 LEU A CA 1
ATOM 637 C C . LEU A 1 82 ? -1.057 2.089 7.352 1.00 92.50 82 LEU A C 1
ATOM 639 O O . LEU A 1 82 ? -0.363 2.819 8.058 1.00 92.50 82 LEU A O 1
ATOM 643 N N . TYR A 1 83 ? -2.284 2.417 6.972 1.00 88.75 83 TYR A N 1
ATOM 644 C CA . TYR A 1 83 ? -3.003 3.602 7.416 1.00 88.75 83 TYR A CA 1
ATOM 645 C C . TYR A 1 83 ? -4.063 3.174 8.422 1.00 88.75 83 TYR A C 1
ATOM 647 O O . TYR A 1 83 ? -4.966 2.428 8.055 1.00 88.75 83 TYR A O 1
ATOM 655 N N . SER A 1 84 ? -3.969 3.640 9.669 1.00 88.12 84 SER A N 1
ATOM 656 C CA . SER A 1 84 ? -5.005 3.408 10.687 1.00 88.12 84 SER A CA 1
ATOM 657 C C . SER A 1 84 ? -5.957 4.600 10.781 1.00 88.12 84 SER A C 1
ATOM 659 O O . SER A 1 84 ? -5.525 5.749 10.676 1.00 88.12 84 SER A O 1
ATOM 661 N N . ARG A 1 85 ? -7.247 4.343 11.027 1.00 87.00 85 ARG A N 1
ATOM 662 C CA . ARG A 1 85 ? -8.234 5.381 11.379 1.00 87.00 85 ARG A CA 1
ATOM 663 C C . ARG A 1 85 ? -8.095 5.871 12.818 1.00 87.00 85 ARG A C 1
ATOM 665 O O . ARG A 1 85 ? -8.578 6.949 13.142 1.00 87.00 85 ARG A O 1
ATOM 672 N N . THR A 1 86 ? -7.409 5.112 13.666 1.00 85.06 86 THR A N 1
ATOM 673 C CA . THR A 1 86 ? -7.060 5.505 15.035 1.00 85.06 86 THR A CA 1
ATOM 674 C C . THR A 1 86 ? -5.632 6.051 15.110 1.00 85.06 86 THR A C 1
ATOM 676 O O . THR A 1 86 ? -4.784 5.791 14.253 1.00 85.06 86 THR A O 1
ATOM 679 N N . THR A 1 87 ? -5.323 6.754 16.200 1.00 80.88 87 THR A N 1
ATOM 680 C CA . THR A 1 87 ? -3.967 7.236 16.522 1.00 80.88 87 THR A CA 1
ATOM 681 C C . THR A 1 87 ? -2.989 6.122 16.888 1.00 80.88 87 THR A C 1
ATOM 683 O O . THR A 1 87 ? -1.819 6.402 17.1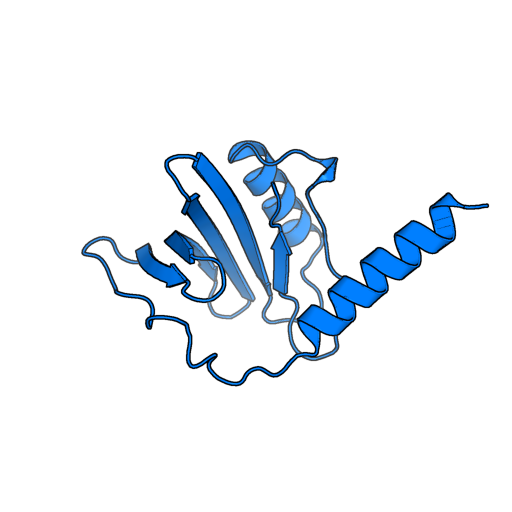14 1.00 80.88 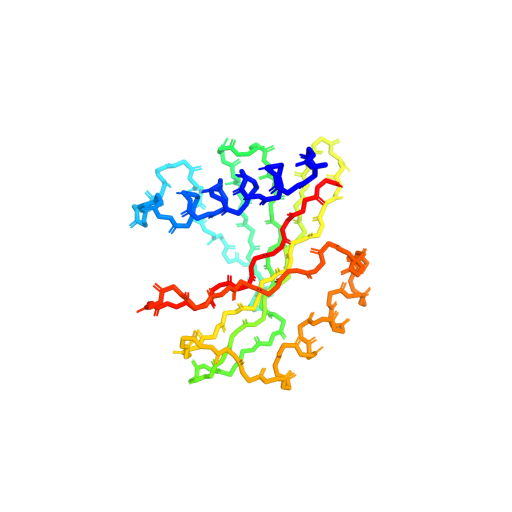87 THR A O 1
ATOM 686 N N . GLN A 1 88 ? -3.441 4.870 16.980 1.00 80.56 88 GLN A N 1
ATOM 687 C CA . GLN A 1 88 ? -2.596 3.699 17.183 1.00 80.56 88 GLN A CA 1
ATOM 688 C C . GLN A 1 88 ? -3.292 2.458 16.627 1.00 80.56 88 GLN A C 1
ATOM 690 O O . GLN A 1 88 ? -4.375 2.091 17.085 1.00 80.56 88 GLN A O 1
ATOM 695 N N . ALA A 1 89 ? -2.670 1.801 15.644 1.00 85.94 89 ALA A N 1
ATOM 696 C CA . ALA A 1 89 ? -3.153 0.507 15.170 1.00 85.94 89 ALA A CA 1
ATOM 697 C C . ALA A 1 89 ? -3.056 -0.542 16.281 1.00 85.94 89 ALA A C 1
ATOM 699 O O . ALA A 1 89 ? -2.091 -0.548 17.054 1.00 85.94 89 ALA A O 1
ATOM 700 N N . SER A 1 90 ? -4.030 -1.450 16.321 1.00 90.75 90 SER A N 1
ATOM 701 C CA . SER A 1 90 ? -4.005 -2.590 17.236 1.00 90.75 90 SER A CA 1
ATOM 702 C C . SER A 1 90 ? -2.776 -3.473 17.000 1.00 90.75 90 SER A C 1
ATOM 704 O O . SER A 1 90 ? -2.173 -3.455 15.922 1.00 90.75 90 SER A O 1
ATOM 706 N N . ASN A 1 91 ? -2.416 -4.274 18.003 1.00 92.50 91 ASN A N 1
ATOM 707 C CA . ASN A 1 91 ? -1.300 -5.216 17.892 1.00 92.50 91 ASN A CA 1
ATOM 708 C C . ASN A 1 91 ? -1.500 -6.193 16.725 1.00 92.50 91 ASN A C 1
ATOM 710 O O . ASN A 1 91 ? -0.563 -6.422 15.964 1.00 92.50 91 ASN A O 1
ATOM 714 N N . ASP A 1 92 ? -2.727 -6.673 16.517 1.00 94.50 92 ASP A N 1
ATOM 715 C CA . ASP A 1 92 ? -3.060 -7.582 15.416 1.00 94.50 92 ASP A CA 1
ATOM 716 C C . ASP A 1 92 ? -2.828 -6.933 14.045 1.00 94.50 92 ASP A C 1
ATOM 718 O O . ASP A 1 92 ? -2.265 -7.555 13.145 1.00 94.50 92 ASP A O 1
ATOM 722 N N . LEU A 1 93 ? -3.196 -5.654 13.882 1.00 93.00 93 LEU A N 1
ATOM 723 C CA . LEU A 1 93 ? -2.938 -4.921 12.639 1.00 93.00 93 LEU A CA 1
ATOM 724 C C . LEU A 1 93 ? -1.444 -4.666 12.425 1.00 93.00 93 LEU A C 1
ATOM 726 O O . LEU A 1 93 ? -0.958 -4.782 11.300 1.00 93.00 93 LEU A O 1
ATOM 730 N N . GLN A 1 94 ? -0.699 -4.363 13.489 1.00 93.00 94 GLN A N 1
ATOM 731 C CA . GLN A 1 94 ? 0.756 -4.231 13.402 1.00 93.00 94 GLN A CA 1
ATOM 732 C C . GLN A 1 94 ? 1.414 -5.561 13.013 1.00 93.00 94 GLN A C 1
ATOM 734 O O . GLN A 1 94 ? 2.320 -5.569 12.182 1.00 93.00 94 GLN A O 1
ATOM 739 N N . GLN A 1 95 ? 0.953 -6.687 13.562 1.00 95.69 95 GLN A N 1
ATOM 740 C CA . GLN A 1 95 ? 1.455 -8.012 13.201 1.00 95.69 95 GLN A CA 1
ATOM 741 C C . GLN A 1 95 ? 1.103 -8.375 11.754 1.00 95.69 95 GLN A C 1
ATOM 743 O O . GLN A 1 95 ? 1.984 -8.825 11.023 1.00 95.69 95 GLN A O 1
ATOM 748 N N . LYS A 1 96 ? -0.132 -8.102 11.307 1.00 95.69 96 LYS A N 1
ATOM 749 C CA . LYS A 1 96 ? -0.536 -8.252 9.899 1.00 95.69 96 LYS A CA 1
ATOM 750 C C . LYS A 1 96 ? 0.385 -7.448 8.977 1.00 95.69 96 LYS A C 1
ATOM 752 O O . LYS A 1 96 ? 0.871 -7.986 7.988 1.00 95.69 96 LYS A O 1
ATOM 757 N N . PHE A 1 97 ? 0.670 -6.188 9.313 1.00 95.44 97 PHE A N 1
ATOM 758 C CA . PHE A 1 97 ? 1.570 -5.341 8.527 1.00 95.44 97 PHE A CA 1
ATOM 759 C C . PHE A 1 97 ? 3.005 -5.877 8.480 1.00 95.44 97 PHE A C 1
ATOM 761 O O . PHE A 1 97 ? 3.632 -5.854 7.419 1.00 95.44 97 PHE A O 1
ATOM 768 N N . ARG A 1 98 ? 3.522 -6.384 9.608 1.00 95.50 98 ARG A N 1
ATOM 769 C CA . ARG A 1 98 ? 4.849 -7.014 9.662 1.00 95.50 98 ARG A CA 1
ATOM 770 C C . ARG A 1 98 ? 4.915 -8.236 8.758 1.00 95.50 98 ARG A C 1
ATOM 772 O O . ARG A 1 98 ? 5.813 -8.300 7.927 1.00 95.50 98 ARG A O 1
ATOM 779 N N . GLN A 1 99 ? 3.955 -9.151 8.885 1.00 96.94 99 GLN A N 1
ATOM 780 C CA . GLN A 1 99 ? 3.924 -10.367 8.076 1.00 96.94 99 GLN A CA 1
ATOM 781 C C . GLN A 1 99 ? 3.819 -10.036 6.588 1.00 96.94 99 GLN A C 1
ATOM 783 O O . GLN A 1 99 ? 4.655 -10.471 5.808 1.00 96.94 99 GLN A O 1
ATOM 788 N N . PHE A 1 100 ? 2.873 -9.168 6.218 1.00 96.69 100 PHE A N 1
ATOM 789 C CA . PHE A 1 100 ? 2.723 -8.716 4.838 1.00 96.69 100 PHE A CA 1
ATOM 790 C C . PHE A 1 100 ? 4.021 -8.115 4.283 1.00 96.69 100 PHE A C 1
ATOM 792 O O . PHE A 1 100 ? 4.403 -8.380 3.148 1.00 96.69 100 PHE A O 1
ATOM 799 N N . SER A 1 101 ? 4.729 -7.324 5.092 1.00 95.81 101 SER A N 1
ATOM 800 C CA . SER A 1 101 ? 5.983 -6.713 4.659 1.00 95.81 101 SER A CA 1
ATOM 801 C C . SER A 1 101 ? 7.067 -7.752 4.382 1.00 95.81 101 SER A C 1
ATOM 803 O O . SER A 1 101 ? 7.686 -7.687 3.320 1.00 95.81 101 SER A O 1
ATOM 805 N N . LEU A 1 102 ? 7.225 -8.746 5.261 1.00 95.94 102 LEU A N 1
ATOM 806 C CA . LEU A 1 102 ? 8.140 -9.871 5.044 1.00 95.94 102 LEU A CA 1
ATOM 807 C C . LEU A 1 102 ? 7.786 -10.650 3.770 1.00 95.94 102 LEU A C 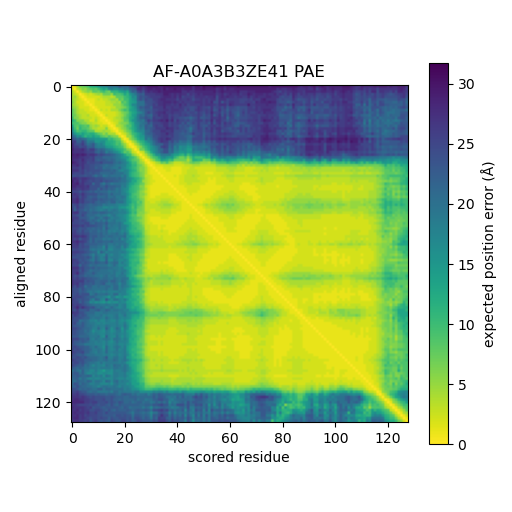1
ATOM 809 O O . LEU A 1 102 ? 8.663 -10.920 2.953 1.00 95.94 102 LEU A O 1
ATOM 813 N N . ASP A 1 103 ? 6.500 -10.938 3.561 1.00 96.75 103 ASP A N 1
ATOM 814 C CA . ASP A 1 103 ? 6.016 -11.699 2.401 1.00 96.75 103 ASP A CA 1
ATOM 815 C C . ASP A 1 103 ? 6.268 -10.965 1.073 1.00 96.75 103 ASP A C 1
ATOM 817 O O . ASP A 1 103 ? 6.439 -11.587 0.026 1.00 96.75 103 ASP A O 1
ATOM 821 N N . THR A 1 104 ? 6.336 -9.632 1.111 1.00 95.25 104 THR A N 1
ATOM 822 C CA . THR A 1 104 ? 6.685 -8.787 -0.047 1.00 95.25 104 THR A CA 1
ATOM 823 C C . THR A 1 104 ? 8.184 -8.497 -0.181 1.00 95.25 104 THR A C 1
ATOM 825 O O . THR A 1 104 ? 8.573 -7.649 -0.983 1.00 95.25 104 THR A O 1
ATOM 828 N N . GLY A 1 105 ? 9.033 -9.187 0.586 1.00 91.12 105 GLY A N 1
ATOM 829 C CA . GLY A 1 105 ? 10.491 -9.102 0.478 1.00 91.12 105 GLY A CA 1
ATOM 830 C C . GLY A 1 105 ? 11.141 -7.967 1.272 1.00 91.12 105 GLY A C 1
ATOM 831 O O . GLY A 1 105 ? 12.328 -7.705 1.093 1.00 91.12 105 GLY A O 1
ATOM 832 N N . VAL A 1 106 ? 10.402 -7.291 2.157 1.00 90.19 106 VAL A N 1
ATOM 833 C CA . VAL A 1 106 ? 10.979 -6.293 3.068 1.00 90.19 106 VAL A CA 1
ATOM 834 C C . VAL A 1 106 ? 11.682 -7.009 4.219 1.00 90.19 106 VAL A C 1
ATOM 836 O O . VAL A 1 106 ? 11.094 -7.867 4.872 1.00 90.19 106 VAL A O 1
ATOM 839 N N . LEU A 1 107 ? 12.927 -6.629 4.505 1.00 90.25 107 LEU A N 1
ATOM 840 C CA . LEU A 1 107 ? 13.690 -7.180 5.627 1.00 90.25 107 LEU A CA 1
ATOM 841 C C . LEU A 1 107 ? 13.098 -6.759 6.980 1.00 90.25 107 LEU A C 1
ATOM 843 O O . LEU A 1 107 ? 12.586 -5.648 7.133 1.00 90.25 107 LEU A O 1
ATOM 847 N N . ALA A 1 108 ? 13.191 -7.634 7.983 1.00 91.06 108 ALA A N 1
ATOM 848 C CA . ALA A 1 108 ? 12.563 -7.429 9.287 1.00 91.06 108 ALA A CA 1
ATOM 849 C C . ALA A 1 108 ? 13.059 -6.160 9.999 1.00 91.06 108 ALA A C 1
ATOM 851 O O . ALA A 1 108 ? 12.257 -5.423 10.575 1.00 91.06 108 ALA A O 1
ATOM 852 N N . GLU A 1 109 ? 14.364 -5.892 9.931 1.00 89.50 109 GLU A N 1
ATOM 853 C CA . GLU A 1 109 ? 15.025 -4.712 10.494 1.00 89.50 109 GLU A CA 1
ATOM 854 C C . GLU A 1 109 ? 14.579 -3.412 9.839 1.00 89.50 109 GLU A C 1
ATOM 856 O O . GLU A 1 109 ? 14.629 -2.354 10.469 1.00 89.50 109 GLU A O 1
ATOM 861 N N . ASN A 1 110 ? 14.096 -3.504 8.602 1.00 87.69 110 ASN A N 1
ATOM 862 C CA . ASN A 1 110 ? 13.567 -2.358 7.917 1.00 87.69 110 ASN A CA 1
ATOM 863 C C . ASN A 1 110 ? 12.142 -2.090 8.407 1.00 87.69 110 ASN A C 1
ATOM 865 O O . ASN A 1 110 ? 11.766 -0.947 8.398 1.00 87.69 110 ASN A O 1
ATOM 869 N N . ILE A 1 111 ? 11.352 -3.019 8.958 1.00 88.25 111 ILE A N 1
ATOM 870 C CA . ILE A 1 111 ? 9.943 -2.748 9.324 1.00 88.25 111 ILE A CA 1
ATOM 871 C C . ILE A 1 111 ? 9.787 -1.873 10.583 1.00 88.25 111 ILE A C 1
ATOM 873 O O . ILE A 1 111 ? 9.994 -2.319 11.717 1.00 88.25 111 ILE A O 1
ATOM 877 N N . LEU A 1 112 ? 9.272 -0.653 10.395 1.00 89.62 112 LEU A N 1
ATOM 878 C CA . LEU A 1 112 ? 9.093 0.352 11.443 1.00 89.62 112 LEU A CA 1
ATOM 879 C C . LEU A 1 112 ? 7.615 0.612 11.765 1.00 89.62 112 LEU A C 1
ATOM 881 O O . LEU A 1 112 ? 6.792 0.882 10.891 1.00 89.62 112 LEU A O 1
ATOM 885 N N . ILE A 1 113 ? 7.304 0.597 13.062 1.00 85.06 113 ILE A N 1
ATOM 886 C CA . ILE A 1 113 ? 6.025 1.046 13.613 1.00 85.06 113 ILE A CA 1
ATOM 887 C C . ILE A 1 113 ? 6.255 2.425 14.230 1.00 85.06 113 ILE A C 1
ATOM 889 O O . ILE A 1 113 ? 6.970 2.546 15.224 1.00 85.06 113 ILE A O 1
ATOM 893 N N . LEU A 1 114 ? 5.693 3.466 13.615 1.00 81.25 114 LEU A N 1
ATOM 894 C CA . LEU A 1 114 ? 5.846 4.837 14.097 1.00 81.25 114 LEU A CA 1
ATOM 895 C C . LEU A 1 114 ? 5.032 5.072 15.382 1.00 81.25 114 LEU A C 1
ATOM 897 O O . LEU A 1 114 ? 3.933 4.521 15.517 1.00 81.25 114 LEU A O 1
ATOM 901 N N . PRO A 1 115 ? 5.540 5.898 16.316 1.00 78.69 115 PRO A N 1
ATOM 902 C CA . PRO A 1 115 ? 4.776 6.306 17.486 1.00 78.69 115 PRO A CA 1
ATOM 903 C C . PRO A 1 115 ? 3.571 7.183 17.089 1.00 78.69 115 PRO A C 1
ATOM 905 O O . PRO A 1 115 ? 3.604 7.834 16.041 1.00 78.69 115 PRO A O 1
ATOM 908 N N . PRO A 1 116 ? 2.521 7.248 17.930 1.00 76.06 116 PRO A N 1
ATOM 909 C CA . PRO A 1 116 ? 1.381 8.134 17.713 1.00 76.06 116 PRO A CA 1
ATOM 910 C C . PRO A 1 116 ? 1.797 9.602 17.559 1.00 76.06 116 PRO A C 1
ATOM 912 O O . PRO A 1 116 ? 2.515 10.132 18.403 1.00 76.06 116 PRO A O 1
ATOM 915 N N . ASN A 1 117 ? 1.302 10.280 16.519 1.00 67.38 117 ASN A N 1
ATOM 916 C CA . ASN A 1 117 ? 1.565 11.711 16.276 1.00 67.38 117 ASN A CA 1
ATOM 917 C C . ASN A 1 117 ? 0.338 12.620 16.510 1.00 67.38 117 ASN A C 1
ATOM 919 O O . ASN A 1 117 ? 0.331 13.784 16.116 1.00 67.38 117 ASN A O 1
ATOM 923 N N . GLY A 1 118 ? -0.719 12.088 17.133 1.00 56.59 118 GLY A N 1
ATOM 924 C CA . GLY A 1 118 ? -1.907 12.851 17.529 1.00 56.59 118 GLY A CA 1
ATOM 925 C C . GLY A 1 118 ? -2.905 13.190 16.413 1.00 56.59 118 GLY A C 1
ATOM 926 O O . GLY A 1 118 ? -3.897 13.849 16.710 1.00 56.59 118 GLY A O 1
ATOM 927 N N . LYS A 1 119 ? -2.694 12.755 15.157 1.00 57.12 119 LYS A N 1
ATOM 928 C CA . LYS A 1 119 ? -3.639 13.012 14.045 1.00 57.12 119 LYS A CA 1
ATOM 929 C C . LYS A 1 119 ? -4.010 11.755 13.252 1.00 57.12 119 LYS A C 1
ATOM 931 O O . LYS A 1 119 ? -5.190 11.456 13.131 1.00 57.12 119 LYS A O 1
ATOM 936 N N . THR A 1 120 ? -3.028 10.994 12.770 1.00 51.53 120 THR A N 1
ATOM 937 C CA . THR A 1 120 ? -3.218 9.732 12.024 1.00 51.53 120 THR A CA 1
ATOM 938 C C . THR A 1 120 ? -1.901 8.966 12.001 1.00 51.53 120 THR A C 1
ATOM 940 O O . THR A 1 120 ? -0.874 9.553 11.651 1.00 51.53 120 THR A O 1
ATOM 943 N N . ASN A 1 121 ? -1.918 7.659 12.276 1.00 52.31 121 ASN A N 1
ATOM 944 C CA . ASN A 1 121 ? -0.713 6.849 12.106 1.00 52.31 121 ASN A CA 1
ATOM 945 C C . ASN A 1 121 ? -0.602 6.358 10.670 1.00 52.31 121 ASN A C 1
ATOM 947 O O . ASN A 1 121 ? -1.379 5.515 10.217 1.00 52.31 121 ASN A O 1
ATOM 951 N N . VAL A 1 122 ? 0.405 6.880 9.978 1.00 52.28 122 VAL A N 1
ATOM 952 C CA . VAL A 1 122 ? 0.916 6.305 8.740 1.00 52.28 122 VAL A CA 1
ATOM 953 C C . VAL A 1 122 ? 2.113 5.450 9.122 1.00 52.28 122 VAL A C 1
ATOM 955 O O . VAL A 1 122 ? 3.171 5.983 9.439 1.00 52.28 122 VAL A O 1
ATOM 958 N N . PHE A 1 123 ? 1.980 4.130 9.092 1.00 53.12 123 PHE A N 1
ATOM 959 C CA . PHE A 1 123 ? 3.151 3.262 9.146 1.00 53.12 123 PHE A CA 1
ATOM 960 C C . PHE A 1 123 ? 3.797 3.330 7.777 1.00 53.12 123 PHE A C 1
ATOM 962 O O . PHE A 1 123 ? 3.274 2.775 6.819 1.00 53.12 123 PHE A O 1
ATOM 969 N N . THR A 1 124 ? 4.864 4.111 7.663 1.00 50.69 124 THR A N 1
ATOM 970 C CA . THR A 1 124 ? 5.628 4.200 6.426 1.00 50.69 124 THR A CA 1
ATOM 971 C C . THR A 1 124 ? 6.834 3.312 6.552 1.00 50.69 124 THR A C 1
ATOM 973 O O . THR A 1 124 ? 7.577 3.439 7.526 1.00 50.69 124 THR A O 1
ATOM 976 N N . LEU A 1 125 ? 7.075 2.502 5.525 1.00 47.28 125 LEU A N 1
ATOM 977 C CA . LEU A 1 125 ? 8.417 2.027 5.310 1.00 47.28 125 LEU A CA 1
ATOM 978 C C . LEU A 1 125 ? 8.900 2.070 3.867 1.00 47.28 125 LEU A C 1
ATOM 980 O O . LEU A 1 125 ? 8.528 1.229 3.057 1.00 47.28 125 LEU A O 1
ATOM 984 N N . SER A 1 126 ? 9.812 3.009 3.618 1.00 36.56 126 SER A N 1
ATOM 985 C CA . SER A 1 126 ? 10.776 2.972 2.518 1.00 36.56 126 SER A CA 1
ATOM 986 C C . SER A 1 126 ? 12.169 2.800 3.129 1.00 36.56 126 SER A C 1
ATOM 988 O O . SER A 1 126 ? 12.443 3.492 4.108 1.00 36.56 126 SER A O 1
ATOM 990 N N . TYR A 1 127 ? 13.059 1.987 2.550 1.00 38.72 127 TYR A N 1
ATOM 991 C CA . TYR A 1 127 ? 14.267 2.508 1.881 1.00 38.72 127 TYR A CA 1
ATOM 992 C C . TYR A 1 127 ? 15.246 1.429 1.375 1.00 38.72 127 TYR A C 1
ATOM 994 O O . TYR A 1 127 ? 15.207 0.295 1.837 1.00 38.72 127 TYR A O 1
ATOM 1002 N N . TYR A 1 128 ? 16.033 1.907 0.396 1.00 38.41 128 TYR A N 1
ATOM 1003 C CA . TYR A 1 128 ? 17.142 1.396 -0.429 1.00 38.41 128 TYR A CA 1
ATOM 1004 C C . TYR A 1 128 ? 17.584 -0.061 -0.307 1.00 38.41 128 TYR A C 1
ATOM 1006 O O . TYR A 1 128 ? 17.994 -0.478 0.795 1.00 38.41 128 TYR A O 1
#

Foldseek 3Di:
DVVVVVVVVVLVVVVVVVPPDPPVPPQWDDWDDDPDPQWTWIAGRPVRWIKTKGFPDDPPQFKTKMWIWIADPNDTWIKIKIKGPDLAHDPVVLVVSQVVCVVVPHDNVQQDFDHRPPGIGIRIGDDD

Mean predicted align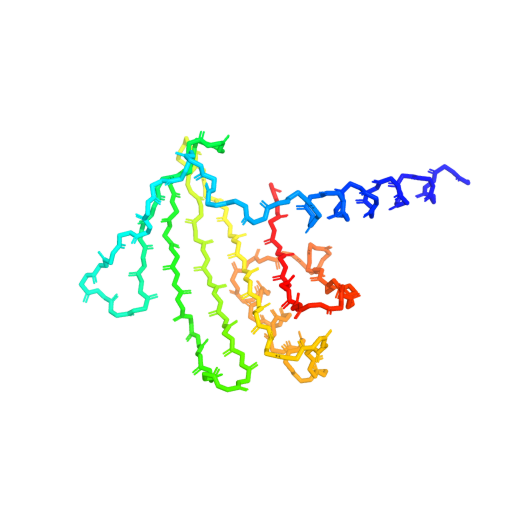ed error: 10.99 Å

InterPro domains:
  IPR000566 Lipocalin/cytosolic fatty-acid binding domain [PF00061] (30-115)
  IPR002345 Lipocalin [PTHR11430] (29-115)
  IPR012674 Calycin [G3DSA:2.40.128.20] (21-121)
  IPR012674 Calycin [SSF50814] (30-118)

Nearest PDB structures (foldseek):
  3qkg-assembly1_A  TM=9.076E-01  e=1.465E-03  Homo sapiens
  2czu-assembly2_B  TM=9.323E-01  e=2.536E-03  Mus musculus
  4es7-assembly1_A  TM=8.459E-01  e=1.927E-03  Homo sapiens
  1epb-assembly1_A  TM=7.719E-01  e=3.945E-02  Rattus norvegicus

pLDDT: mean 78.23, std 20.32, range [36.56, 97.19]